Protein AF-A0A151DW27-F1 (afdb_monomer_lite)

Secondary structure (DSSP, 8-state):
--EEE-TTT--S-EEE--GGGT--TTTS-SEEETTT--BSPPEEESSHHHHHHHHHHHHHHHHHHHHHHHHHTTT------HHHHHHHHHHHHHHHHHHHHHHHHTTS---HHHHHHHHHHHHHHHHHHHHHHHHT-THHHHHHHHHHHHH--

Sequence (153 aa):
MEIKVCPNCGSNKIYQGRMGDGVLTGYSSRDVCRNCGYQGMPIIFDSEKEYNKFMESKKIKNNIKNESSIKENKQLKSKRPFGVIILAFLIVIEAIFTIFLYYGFRDYYINTWLWIYYIVVFLISAIILPLGLITGKSWAWTIGGMLFALSTP

Foldseek 3Di:
DKQWADLVPRDSQKDFADVVLVDDPDPAGRIAHPPPRDTHGTDIDPDPVVSVVSVVVVVVVVVVVVVVVVVCVVPPPPPDDPVLVVVLVVLVVVLVVLVVVCVVCVPPPDDVVVSVVLSVLSVVLSPLLSVCVVVVHPVSVVSNVVSVVVNDD

Radius of gyration: 27.23 Å; chains: 1; bounding box: 60×35×70 Å

Structure (mmCIF, N/CA/C/O backbone):
data_AF-A0A151DW27-F1
#
_entry.id   AF-A0A151DW27-F1
#
loop_
_atom_site.group_PDB
_atom_site.id
_atom_site.type_symbol
_atom_site.label_atom_id
_atom_site.label_alt_id
_atom_site.label_comp_id
_atom_site.label_asym_id
_atom_site.label_entity_id
_atom_site.label_seq_id
_atom_site.pdbx_PDB_ins_code
_atom_site.Cartn_x
_atom_site.Cartn_y
_atom_site.Cartn_z
_atom_site.occupancy
_atom_site.B_iso_or_equiv
_atom_site.auth_seq_id
_atom_site.auth_comp_id
_atom_site.auth_asym_id
_atom_site.auth_atom_id
_atom_site.pdbx_PDB_model_num
ATOM 1 N N . MET A 1 1 ? -31.459 -7.085 29.445 1.00 71.12 1 MET A N 1
ATOM 2 C CA . MET A 1 1 ? -31.633 -6.684 28.031 1.00 71.12 1 MET A CA 1
ATOM 3 C C . MET A 1 1 ? -30.235 -6.488 27.498 1.00 71.12 1 MET A C 1
ATOM 5 O O . MET A 1 1 ? -29.526 -5.679 28.073 1.00 71.12 1 MET A O 1
ATOM 9 N N . GLU A 1 2 ? -29.820 -7.236 26.482 1.00 81.19 2 GLU A N 1
ATOM 10 C CA . GLU A 1 2 ? -28.458 -7.113 25.952 1.00 81.19 2 GLU A CA 1
ATOM 11 C C . GLU A 1 2 ? -28.365 -5.912 25.003 1.00 81.19 2 GLU A C 1
ATOM 13 O O . GLU A 1 2 ? -29.012 -5.877 23.952 1.00 81.19 2 GLU A O 1
ATOM 18 N N . ILE A 1 3 ? -27.569 -4.911 25.375 1.00 86.00 3 ILE A N 1
ATOM 19 C CA . ILE A 1 3 ? -27.358 -3.691 24.594 1.00 86.00 3 ILE A CA 1
ATOM 20 C C . ILE A 1 3 ? -25.986 -3.784 23.923 1.00 86.00 3 ILE A C 1
ATOM 22 O O . ILE A 1 3 ? -24.949 -3.656 24.573 1.00 86.00 3 ILE A O 1
ATOM 26 N N . LYS A 1 4 ? -25.976 -3.995 22.603 1.00 88.25 4 LYS A N 1
ATOM 27 C CA . LYS A 1 4 ? -24.750 -4.043 21.792 1.00 88.25 4 LYS A CA 1
ATOM 28 C C . LYS A 1 4 ? -24.385 -2.652 21.308 1.00 88.25 4 LYS A C 1
ATOM 30 O O . LYS A 1 4 ? -25.186 -2.015 20.622 1.00 88.25 4 LYS A O 1
ATOM 35 N N . VAL A 1 5 ? -23.182 -2.182 21.623 1.00 89.94 5 VAL A N 1
ATOM 36 C CA . VAL A 1 5 ? -22.743 -0.827 21.264 1.00 89.94 5 VAL A CA 1
ATOM 37 C C . VAL A 1 5 ? -21.335 -0.789 20.699 1.00 89.94 5 VAL A C 1
ATOM 39 O O . VAL A 1 5 ? -20.451 -1.575 21.038 1.00 89.94 5 VAL A O 1
ATOM 42 N N . CYS A 1 6 ? -21.124 0.171 19.807 1.00 87.81 6 CYS A N 1
ATOM 43 C CA . CYS A 1 6 ? -19.841 0.401 19.182 1.00 87.81 6 CYS A CA 1
ATOM 44 C C . CYS A 1 6 ? -18.854 0.999 20.201 1.00 87.81 6 CYS A C 1
ATOM 46 O O . CYS A 1 6 ? -19.106 2.098 20.714 1.00 87.81 6 CYS A O 1
ATOM 48 N N . PRO A 1 7 ? -17.681 0.383 20.428 1.00 84.06 7 PRO A N 1
ATOM 49 C CA . PRO A 1 7 ? -16.674 0.934 21.334 1.00 84.06 7 PRO A CA 1
ATOM 50 C C . PRO A 1 7 ? -16.180 2.313 20.873 1.00 84.06 7 PRO A C 1
ATOM 52 O O . PRO A 1 7 ? -15.903 3.181 21.701 1.00 84.06 7 PRO A O 1
ATOM 55 N N . ASN A 1 8 ? -16.159 2.572 19.559 1.00 83.00 8 ASN A N 1
ATOM 56 C CA . ASN A 1 8 ? -15.630 3.812 18.989 1.00 83.00 8 ASN A CA 1
ATOM 57 C C . ASN A 1 8 ? -16.616 4.989 19.018 1.00 83.00 8 ASN A C 1
ATOM 59 O O . ASN A 1 8 ? -16.275 6.043 19.538 1.00 83.00 8 ASN A O 1
ATOM 63 N N . CYS A 1 9 ? -17.887 4.821 18.629 1.00 82.56 9 CYS A N 1
ATOM 64 C CA . CYS A 1 9 ? -18.868 5.930 18.642 1.00 82.56 9 CYS A CA 1
ATOM 65 C C . CYS A 1 9 ? -20.008 5.798 19.667 1.00 82.56 9 CYS A C 1
ATOM 67 O O . CYS A 1 9 ? -20.704 6.773 19.914 1.00 82.56 9 CYS A O 1
ATOM 69 N N . GLY A 1 10 ? -20.186 4.634 20.300 1.00 83.44 10 GLY A N 1
ATOM 70 C CA . GLY A 1 10 ? -21.277 4.386 21.254 1.00 83.44 10 GLY A CA 1
ATOM 71 C C . GLY A 1 10 ? -22.627 4.091 20.597 1.00 83.44 10 GLY A C 1
ATOM 72 O O . GLY A 1 10 ? -23.607 3.871 21.292 1.00 83.44 10 GLY A O 1
ATOM 73 N N . SER A 1 11 ? -22.691 4.060 19.263 1.00 86.19 11 SER A N 1
ATOM 74 C CA . SER A 1 11 ? -23.910 3.706 18.536 1.00 86.19 11 SER A CA 1
ATOM 75 C C . SER A 1 11 ? -24.294 2.246 18.756 1.00 86.19 11 SER A C 1
ATOM 77 O O . SER A 1 11 ? -23.433 1.367 18.722 1.00 86.19 11 SER A O 1
ATOM 79 N N . ASN A 1 12 ? -25.593 1.996 18.883 1.00 85.75 12 ASN A N 1
ATOM 80 C CA . ASN A 1 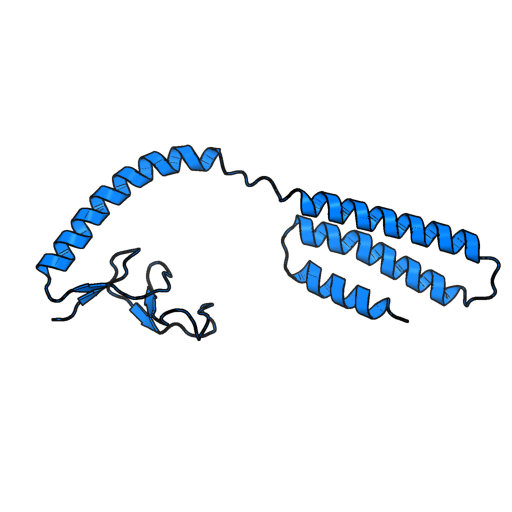12 ? -26.200 0.665 18.885 1.00 85.75 12 ASN A CA 1
ATOM 81 C C . ASN A 1 12 ? -26.497 0.129 17.468 1.00 85.75 12 ASN A C 1
ATOM 83 O O . ASN A 1 12 ? -27.000 -0.980 17.307 1.00 85.75 12 ASN A O 1
ATOM 87 N N . LYS A 1 13 ? -26.192 0.907 16.419 1.00 86.12 13 LYS A N 1
ATOM 88 C CA . LYS A 1 13 ? -26.424 0.528 15.018 1.00 86.12 13 LYS A CA 1
ATOM 89 C C . LYS A 1 13 ? -25.241 -0.273 14.481 1.00 86.12 13 LYS A C 1
ATOM 91 O O . LYS A 1 13 ? -24.327 0.286 13.864 1.00 86.12 13 LYS A O 1
ATOM 96 N N . ILE A 1 14 ? -25.271 -1.574 14.741 1.00 86.50 14 ILE A N 1
ATOM 97 C CA . ILE A 1 14 ? -24.230 -2.531 14.354 1.00 86.50 14 ILE A CA 1
ATOM 98 C C . ILE A 1 14 ? -24.831 -3.528 13.369 1.00 86.50 14 ILE A C 1
ATOM 100 O O . ILE A 1 14 ? -25.948 -4.002 13.569 1.00 86.50 14 ILE A O 1
ATOM 104 N N . TYR A 1 15 ? -24.119 -3.792 12.281 1.00 85.69 15 TYR A N 1
ATOM 105 C CA . TYR A 1 15 ? -24.536 -4.725 11.240 1.00 85.69 15 TYR A CA 1
ATOM 106 C C . TYR A 1 15 ? -23.363 -5.607 10.831 1.00 85.69 15 TYR A C 1
ATOM 108 O O . TYR A 1 15 ? -22.206 -5.263 11.058 1.00 85.69 15 TYR A O 1
ATOM 116 N N . GLN A 1 16 ? -23.662 -6.738 10.203 1.00 82.38 16 GLN A N 1
ATOM 117 C CA . GLN A 1 16 ? -22.636 -7.630 9.688 1.00 82.38 16 GLN A CA 1
ATOM 118 C C . GLN A 1 16 ? -22.127 -7.110 8.335 1.00 82.38 16 GLN A C 1
ATOM 120 O O . GLN A 1 16 ? -22.883 -7.067 7.360 1.00 82.38 16 GLN A O 1
ATOM 125 N N . GLY A 1 17 ? -20.865 -6.690 8.288 1.00 75.19 17 GLY A N 1
ATOM 126 C CA . GLY A 1 17 ? -20.207 -6.185 7.088 1.00 75.19 17 GLY A CA 1
ATOM 127 C C . GLY A 1 17 ? -20.030 -7.264 6.022 1.00 75.19 17 GLY A C 1
ATOM 128 O O . GLY A 1 17 ? -19.844 -8.451 6.324 1.00 75.19 17 GLY A O 1
ATOM 129 N N . ARG A 1 18 ? -20.102 -6.845 4.759 1.00 76.25 18 ARG A N 1
ATOM 130 C CA . ARG A 1 18 ? -19.892 -7.700 3.581 1.00 76.25 18 ARG A CA 1
ATOM 131 C C . ARG A 1 18 ? -18.474 -7.504 3.038 1.00 76.25 18 ARG A C 1
ATOM 133 O O . ARG A 1 18 ? -17.787 -6.558 3.404 1.00 76.25 18 ARG A O 1
ATOM 140 N N . MET A 1 19 ? -18.043 -8.367 2.113 1.00 67.00 19 MET A N 1
ATOM 141 C CA . MET A 1 19 ? -16.722 -8.241 1.470 1.00 67.00 19 MET A CA 1
ATOM 142 C C . MET A 1 19 ? -16.508 -6.871 0.794 1.00 67.00 19 MET A C 1
ATOM 144 O O . MET A 1 19 ? -15.387 -6.377 0.764 1.00 67.00 19 MET A O 1
ATOM 148 N N . GLY A 1 20 ? -17.580 -6.225 0.317 1.00 66.94 20 GLY A N 1
ATOM 149 C CA . GLY A 1 20 ? -17.527 -4.872 -0.254 1.00 66.94 20 GLY A CA 1
ATOM 150 C C . GLY A 1 20 ? -17.203 -3.759 0.752 1.00 66.94 20 GLY A C 1
ATOM 151 O O . GLY A 1 20 ? -16.750 -2.697 0.342 1.00 66.94 20 GLY A O 1
ATOM 152 N N . ASP A 1 21 ? -17.363 -4.012 2.053 1.00 65.38 21 ASP A N 1
ATOM 153 C CA . ASP A 1 21 ? -17.058 -3.054 3.124 1.00 65.38 21 ASP A CA 1
ATOM 154 C C . ASP A 1 21 ? -15.586 -3.145 3.586 1.00 65.38 21 ASP A C 1
ATOM 156 O O . ASP A 1 21 ? -15.202 -2.543 4.590 1.00 65.38 21 ASP A O 1
ATOM 160 N N . GLY A 1 22 ? -14.752 -3.928 2.883 1.00 66.19 22 GLY A N 1
ATOM 161 C CA . GLY A 1 22 ? -13.334 -4.122 3.206 1.00 66.19 22 GLY A CA 1
ATOM 162 C C . GLY A 1 22 ? -13.079 -4.997 4.438 1.00 66.19 22 GLY A C 1
ATOM 163 O O . GLY A 1 22 ? -11.974 -4.994 4.976 1.00 66.19 22 GLY A O 1
ATOM 164 N N . VAL A 1 23 ? -14.088 -5.738 4.907 1.00 64.31 23 VAL A N 1
ATOM 165 C CA . VAL A 1 23 ? -13.971 -6.634 6.066 1.00 64.31 23 VAL A CA 1
ATOM 166 C C . VAL A 1 23 ? -13.279 -7.931 5.641 1.00 64.31 23 VAL A C 1
ATOM 168 O O . VAL A 1 23 ? -13.850 -8.739 4.906 1.00 64.31 23 VAL A O 1
ATOM 171 N N . LEU A 1 24 ? -12.050 -8.147 6.121 1.00 59.47 24 LEU A N 1
ATOM 172 C CA . LEU A 1 24 ? -11.294 -9.380 5.885 1.00 59.47 24 LEU A CA 1
ATOM 173 C C . LEU A 1 24 ? -11.953 -10.551 6.626 1.00 59.47 24 LEU A C 1
ATOM 175 O O . LEU A 1 24 ? -11.832 -10.709 7.841 1.00 59.47 24 LEU A O 1
ATOM 179 N N . THR A 1 25 ? -12.669 -11.390 5.882 1.00 56.44 25 THR A N 1
ATOM 180 C CA . THR A 1 25 ? -13.327 -12.580 6.420 1.00 56.44 25 THR A CA 1
ATOM 181 C C . THR A 1 25 ? -12.277 -13.600 6.868 1.00 56.44 25 THR A C 1
ATOM 183 O O . THR A 1 25 ? -11.665 -14.247 6.025 1.00 56.44 25 THR A O 1
ATOM 186 N N . GLY A 1 26 ? -12.066 -13.756 8.178 1.00 56.34 26 GLY A N 1
ATOM 187 C CA . GLY A 1 26 ? -11.209 -14.820 8.724 1.00 56.34 26 GLY A CA 1
ATOM 188 C C . GLY A 1 26 ? -10.498 -14.480 10.035 1.00 56.34 26 GLY A C 1
ATOM 189 O O . GLY A 1 26 ? -10.307 -15.374 10.848 1.00 56.34 26 GLY A O 1
ATOM 190 N N . TYR A 1 27 ? -10.172 -13.204 10.272 1.00 55.44 27 TYR A N 1
ATOM 191 C CA . TYR A 1 27 ? -9.412 -12.777 11.462 1.00 55.44 27 TYR A CA 1
ATOM 192 C C . TYR A 1 27 ? -10.119 -11.728 12.331 1.00 55.44 27 TYR A C 1
ATOM 194 O O . TYR A 1 27 ? -9.805 -11.613 13.513 1.00 55.44 27 TYR A O 1
ATOM 202 N N . SER A 1 28 ? -11.083 -10.976 11.788 1.00 59.78 28 SER A N 1
ATOM 203 C CA . SER A 1 28 ? -11.841 -9.964 12.530 1.00 59.78 28 SER A CA 1
ATOM 204 C C . SER A 1 28 ? -13.329 -10.309 12.601 1.00 59.78 28 SER A C 1
ATOM 206 O O . SER A 1 28 ? -13.912 -10.901 11.687 1.00 59.78 28 SER A O 1
ATOM 208 N N . SER A 1 29 ? -13.960 -9.947 13.721 1.00 66.44 29 SER A N 1
ATOM 209 C CA . SER A 1 29 ? -15.415 -9.984 13.876 1.00 66.44 29 SER A CA 1
ATOM 210 C C . SER A 1 29 ? -16.065 -9.210 12.730 1.00 66.44 29 SER A C 1
ATOM 212 O O . SER A 1 29 ? -15.690 -8.068 12.466 1.00 66.44 29 SER A O 1
ATOM 214 N N . ARG A 1 30 ? -17.067 -9.808 12.078 1.00 75.62 30 ARG A N 1
ATOM 215 C CA . ARG A 1 30 ? -17.760 -9.198 10.930 1.00 75.62 30 ARG A CA 1
ATOM 216 C C . ARG A 1 30 ? -18.669 -8.025 11.316 1.00 75.62 30 ARG A C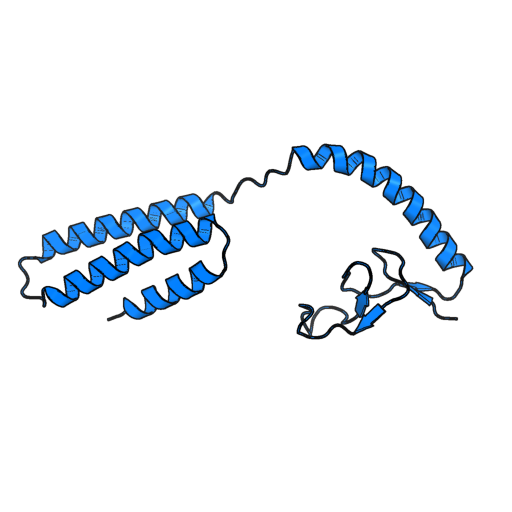 1
ATOM 218 O O . ARG A 1 30 ? -19.357 -7.496 10.455 1.00 75.62 30 ARG A O 1
ATOM 225 N N . ASP A 1 31 ? -18.702 -7.637 12.584 1.00 83.56 31 ASP A N 1
ATOM 226 C CA . ASP A 1 31 ? -19.538 -6.555 13.083 1.00 83.56 31 ASP A CA 1
ATOM 227 C C . ASP A 1 31 ? -18.945 -5.189 12.721 1.00 83.56 31 ASP A C 1
ATOM 229 O O . ASP A 1 31 ? -17.793 -4.872 13.031 1.00 83.56 31 ASP A O 1
ATOM 233 N N . VAL A 1 32 ? -19.759 -4.372 12.056 1.00 83.12 32 VAL A N 1
ATOM 234 C CA . VAL A 1 32 ? -19.412 -3.032 11.588 1.00 83.12 32 VAL A CA 1
ATOM 235 C C . VAL A 1 32 ? -20.416 -2.023 12.129 1.00 83.12 32 VAL A C 1
ATOM 237 O O . VAL A 1 32 ? -21.634 -2.212 12.081 1.00 83.12 32 VAL A O 1
ATOM 240 N N . CYS A 1 33 ? -19.912 -0.905 12.645 1.00 86.25 33 CYS A N 1
ATOM 241 C CA . CYS A 1 33 ? -20.757 0.200 13.069 1.00 86.25 33 CYS A CA 1
ATOM 242 C C . CYS A 1 33 ? -21.195 1.054 11.874 1.00 86.25 33 CYS A C 1
ATOM 244 O O . CYS A 1 33 ? -20.359 1.601 11.154 1.00 86.25 33 CYS A O 1
ATOM 246 N N . ARG A 1 34 ? -22.505 1.276 11.722 1.00 84.00 34 ARG A N 1
ATOM 247 C CA . ARG A 1 34 ? -23.061 2.109 10.639 1.00 84.00 34 ARG A CA 1
ATOM 248 C C . ARG A 1 34 ? -22.709 3.594 10.759 1.00 84.00 34 ARG A C 1
ATOM 250 O O . ARG A 1 34 ? -22.669 4.282 9.750 1.00 84.00 34 ARG A O 1
ATOM 257 N N . ASN A 1 35 ? -22.452 4.085 11.970 1.00 85.00 35 ASN A N 1
ATOM 258 C CA . ASN A 1 35 ? -22.217 5.514 12.184 1.00 85.00 35 ASN A CA 1
ATOM 259 C C . ASN A 1 35 ? -20.757 5.925 11.962 1.00 85.00 35 ASN A C 1
ATOM 261 O O . ASN A 1 35 ? -20.515 7.005 11.442 1.00 85.00 35 ASN A O 1
ATOM 265 N N . CYS A 1 36 ? -19.788 5.109 12.387 1.00 82.56 36 CYS A N 1
ATOM 266 C CA . CYS A 1 36 ? -18.367 5.475 12.320 1.00 82.56 36 CYS A CA 1
ATOM 267 C C . CYS A 1 36 ? -17.496 4.496 11.527 1.00 82.56 36 CYS A C 1
ATOM 269 O O . CYS A 1 36 ? -16.283 4.679 11.492 1.00 82.56 36 CYS A O 1
ATOM 271 N N . GLY A 1 37 ? -18.076 3.439 10.950 1.00 78.44 37 GLY A N 1
ATOM 272 C CA . GLY A 1 37 ? -17.336 2.445 10.168 1.00 78.44 37 GLY A CA 1
ATOM 273 C C . GLY A 1 37 ? -16.391 1.564 10.987 1.00 78.44 37 GLY A C 1
ATOM 274 O O . GLY A 1 37 ? -15.606 0.826 10.407 1.00 78.44 37 GLY A O 1
ATOM 275 N N . TYR A 1 38 ? -16.442 1.624 12.324 1.00 83.75 38 TYR A N 1
ATOM 276 C CA . TYR A 1 38 ? -15.622 0.767 13.181 1.00 83.75 38 TYR A CA 1
ATOM 277 C C . TYR A 1 38 ? -15.927 -0.708 12.909 1.00 83.75 38 TYR A C 1
ATOM 279 O O . TYR A 1 38 ? -17.083 -1.114 13.032 1.00 83.75 38 TYR A O 1
ATOM 287 N N . GLN A 1 39 ? -14.889 -1.474 12.579 1.00 84.38 39 GLN A N 1
ATOM 288 C CA . GLN A 1 39 ? -14.938 -2.915 12.349 1.00 84.38 39 GLN A CA 1
ATOM 289 C C . GLN A 1 39 ? -14.342 -3.609 13.574 1.00 84.38 39 GLN A C 1
ATOM 291 O O . GLN A 1 39 ? -13.172 -3.392 13.897 1.00 84.38 39 GLN A O 1
ATOM 296 N N . GLY A 1 40 ? -15.137 -4.394 14.292 1.00 80.56 40 GLY A N 1
ATOM 297 C CA . GLY A 1 40 ? -14.674 -5.000 15.536 1.00 80.56 40 GLY A CA 1
ATOM 298 C C . GLY A 1 40 ? -15.804 -5.459 16.445 1.00 80.56 40 GLY A C 1
ATOM 299 O O . GLY A 1 40 ? -16.977 -5.177 16.201 1.00 80.56 40 GLY A O 1
ATOM 300 N N . MET A 1 41 ? -15.426 -6.160 17.513 1.00 84.69 41 MET A N 1
ATOM 301 C CA . MET A 1 41 ? -16.387 -6.765 18.422 1.00 84.69 41 MET A CA 1
ATOM 302 C C . MET A 1 41 ? -17.150 -5.667 19.180 1.00 84.69 41 MET A C 1
ATOM 304 O O . MET A 1 41 ? -16.523 -4.765 19.752 1.00 84.69 41 MET A O 1
ATOM 308 N N . PRO A 1 42 ? -18.491 -5.701 19.181 1.00 86.12 42 PRO A N 1
ATOM 309 C CA . PRO A 1 42 ? -19.281 -4.756 19.950 1.00 86.12 42 PRO A CA 1
ATOM 310 C C . PRO A 1 42 ? -19.127 -5.013 21.449 1.00 86.12 42 PRO A C 1
ATOM 312 O O . PRO A 1 42 ? -18.969 -6.154 21.879 1.00 86.12 42 PRO A O 1
ATOM 315 N N . ILE A 1 43 ? -19.218 -3.953 22.252 1.00 87.62 43 ILE A N 1
ATOM 316 C CA . ILE A 1 43 ? -19.335 -4.106 23.704 1.00 87.62 43 ILE A CA 1
ATOM 317 C C . ILE A 1 43 ? -20.790 -4.460 24.000 1.00 87.62 43 ILE A C 1
ATOM 319 O O . ILE A 1 43 ? -21.702 -3.797 23.499 1.00 87.62 43 ILE A O 1
ATOM 323 N N . ILE A 1 44 ? -20.991 -5.514 24.782 1.00 89.25 44 ILE A N 1
ATOM 324 C CA . ILE A 1 44 ? -22.307 -5.986 25.201 1.00 89.25 44 ILE A CA 1
ATOM 325 C C . ILE A 1 44 ? -22.493 -5.546 26.650 1.00 89.25 44 ILE A C 1
ATOM 327 O O . ILE A 1 44 ? -21.641 -5.828 27.489 1.00 89.25 44 ILE A O 1
ATOM 331 N N . PHE A 1 45 ? -23.570 -4.813 26.915 1.00 90.00 45 PHE A N 1
ATOM 332 C CA . PHE A 1 45 ? -23.961 -4.396 28.257 1.00 90.00 45 PHE A CA 1
ATOM 333 C C . PHE A 1 45 ? -25.255 -5.093 28.660 1.00 90.00 45 PHE A C 1
ATOM 335 O O . PHE A 1 45 ? -26.206 -5.132 27.875 1.00 90.00 45 PHE A O 1
ATOM 342 N N . ASP A 1 46 ? -25.311 -5.575 29.899 1.00 88.69 46 ASP A N 1
ATOM 343 C CA . ASP A 1 46 ? -26.479 -6.293 30.424 1.00 88.69 46 ASP A CA 1
ATOM 344 C C . ASP A 1 46 ? -27.532 -5.339 31.008 1.00 88.69 46 ASP A C 1
ATOM 346 O O . ASP A 1 46 ? -28.713 -5.691 31.148 1.00 88.69 46 ASP A O 1
ATOM 350 N N . SER A 1 47 ? -27.114 -4.105 31.324 1.00 89.69 47 SER A N 1
ATOM 351 C CA . SER A 1 47 ? -27.966 -3.063 31.890 1.00 89.69 47 SER A CA 1
ATOM 352 C C . SER A 1 47 ? -27.796 -1.701 31.214 1.00 89.69 47 SER A C 1
ATOM 354 O O . SER A 1 47 ? -26.709 -1.281 30.813 1.00 89.69 47 SER A O 1
ATOM 356 N N . GLU A 1 48 ? -28.889 -0.942 31.183 1.00 85.94 48 GLU A N 1
ATOM 357 C CA . GLU A 1 48 ? -28.899 0.439 30.692 1.00 85.94 48 GLU A CA 1
ATOM 358 C C . GLU A 1 48 ? -28.049 1.380 31.567 1.00 85.94 48 GLU A C 1
ATOM 360 O O . GLU A 1 48 ? -27.449 2.336 31.076 1.00 85.94 48 GLU A O 1
ATOM 365 N N . LYS A 1 49 ? -27.919 1.074 32.866 1.00 87.06 49 LYS A N 1
ATOM 366 C CA . LYS A 1 49 ? -27.077 1.842 33.797 1.00 87.06 49 LYS A CA 1
ATOM 367 C C . LYS A 1 49 ? -25.597 1.786 33.409 1.00 87.06 49 LYS A C 1
ATOM 369 O O . LYS A 1 49 ? -24.907 2.799 33.502 1.00 87.06 49 LYS A O 1
ATOM 374 N N . GLU A 1 50 ? -25.106 0.629 32.976 1.00 85.62 50 GLU A N 1
ATOM 375 C CA . GLU A 1 50 ? -23.718 0.470 32.524 1.00 85.62 50 GLU A CA 1
ATOM 376 C C . GLU A 1 50 ? -23.469 1.166 31.189 1.00 85.62 50 GLU A C 1
ATOM 378 O O . GLU A 1 50 ? -22.460 1.858 31.032 1.00 85.62 50 GLU A O 1
ATOM 383 N N . TYR A 1 51 ? -24.427 1.068 30.267 1.00 86.56 51 TYR A N 1
ATOM 384 C CA . TYR A 1 51 ? -24.376 1.796 29.005 1.00 86.56 51 TYR A CA 1
ATOM 385 C C . TYR A 1 51 ? -24.287 3.318 29.220 1.00 86.56 51 TYR A C 1
ATOM 387 O O . TYR A 1 51 ? -23.448 3.990 28.610 1.00 86.56 51 TYR A O 1
ATOM 395 N N . ASN A 1 52 ? -25.086 3.867 30.139 1.00 85.31 52 ASN A N 1
ATOM 396 C CA . ASN A 1 52 ? -25.065 5.299 30.446 1.00 85.31 52 ASN A CA 1
ATOM 397 C C . ASN A 1 52 ? -23.720 5.743 31.045 1.00 85.31 52 ASN A C 1
ATOM 399 O O . ASN A 1 52 ? -23.145 6.730 30.579 1.00 85.31 52 ASN A O 1
ATOM 403 N N . LYS A 1 53 ? -23.151 4.964 31.979 1.00 87.50 53 LYS A N 1
ATOM 404 C CA . LYS A 1 53 ? -21.799 5.215 32.518 1.00 87.50 53 LYS A CA 1
ATOM 405 C C . LYS A 1 53 ? -20.729 5.201 31.422 1.00 87.50 53 LYS A C 1
ATOM 407 O O . LYS A 1 53 ? -19.831 6.048 31.408 1.00 87.50 53 LYS A O 1
ATOM 412 N N . PHE A 1 54 ? -20.825 4.266 30.476 1.00 86.38 54 PHE A N 1
ATOM 413 C CA . PHE A 1 54 ? -19.912 4.208 29.336 1.00 86.38 54 PHE A CA 1
ATOM 414 C C . PHE A 1 54 ? -20.003 5.477 28.472 1.00 86.38 54 PHE A C 1
ATOM 416 O O . PHE A 1 54 ? -18.972 6.079 28.155 1.00 86.38 54 PHE A O 1
ATOM 423 N N . MET A 1 55 ? -21.213 5.936 28.145 1.00 84.44 55 MET A N 1
ATOM 424 C CA . MET A 1 55 ? -21.415 7.145 27.337 1.00 84.44 55 MET A CA 1
ATOM 425 C C . MET A 1 55 ? -20.931 8.422 28.037 1.00 84.44 55 MET A C 1
ATOM 427 O O . MET A 1 55 ? -20.345 9.290 27.382 1.00 84.44 55 MET A O 1
ATOM 431 N N . GLU A 1 56 ? -21.103 8.529 29.354 1.00 85.19 56 GLU A N 1
ATOM 432 C CA . GLU A 1 56 ? -20.562 9.636 30.155 1.00 85.19 56 GLU A CA 1
ATOM 433 C C . GLU A 1 56 ? -19.031 9.662 30.137 1.00 85.19 56 GLU A C 1
ATOM 435 O O . GLU A 1 56 ? -18.432 10.686 29.794 1.00 85.19 56 GLU A O 1
ATOM 440 N N . SER A 1 57 ? -18.388 8.516 30.394 1.00 80.75 57 SER A N 1
ATOM 441 C CA . SER A 1 57 ? -16.920 8.401 30.378 1.00 80.75 57 SER A CA 1
ATOM 442 C C . SER A 1 57 ? -16.309 8.818 29.031 1.00 80.75 57 SER A C 1
ATOM 444 O O . SER A 1 57 ? -15.201 9.358 28.951 1.00 80.75 57 SER A O 1
ATOM 446 N N . LYS A 1 58 ? -17.061 8.610 27.950 1.00 77.06 58 LYS A N 1
ATOM 447 C CA . LYS A 1 58 ? -16.643 8.900 26.584 1.00 77.06 58 LYS A CA 1
ATOM 448 C C . LYS A 1 58 ? -16.767 10.372 26.214 1.00 77.06 58 LYS A C 1
ATOM 450 O O . LYS A 1 58 ? -15.875 10.899 25.550 1.00 77.06 58 LYS A O 1
ATOM 455 N N . LYS A 1 59 ? -17.826 11.049 26.672 1.00 74.25 59 LYS A N 1
ATOM 456 C CA . LYS A 1 59 ? -17.974 12.507 26.518 1.00 74.25 59 LYS A CA 1
ATOM 457 C C . LYS A 1 59 ? -16.794 13.241 27.161 1.00 74.25 59 LYS A C 1
ATOM 459 O O . LYS A 1 59 ? -16.224 14.135 26.543 1.00 74.25 59 LYS A O 1
ATOM 464 N N . ILE A 1 60 ? -16.366 12.788 28.340 1.00 66.31 60 ILE A N 1
ATOM 465 C CA . ILE A 1 60 ? -15.216 13.353 29.059 1.00 66.31 60 ILE A CA 1
ATOM 466 C C . ILE A 1 60 ? -13.908 13.118 28.281 1.00 66.31 60 ILE A C 1
ATOM 468 O O . ILE A 1 60 ? -13.142 14.056 28.064 1.00 66.31 60 ILE A O 1
ATOM 472 N N . LYS A 1 61 ? -13.667 11.895 27.779 1.00 63.66 61 LYS A N 1
ATOM 473 C CA . LYS A 1 61 ? -12.460 11.579 26.984 1.00 63.66 61 LYS A CA 1
ATOM 474 C C . LYS A 1 61 ? -12.366 12.346 25.660 1.00 63.66 61 LYS A C 1
ATOM 476 O O . LYS A 1 61 ? -11.259 12.686 25.248 1.00 63.66 61 LYS A O 1
ATOM 481 N N . ASN A 1 62 ? -13.486 12.611 24.988 1.00 60.38 62 ASN A N 1
ATOM 482 C CA . ASN A 1 62 ? -13.482 13.344 23.718 1.00 60.38 62 ASN A CA 1
ATOM 483 C C . ASN A 1 62 ? -13.071 14.811 23.899 1.00 60.38 62 ASN A C 1
ATOM 485 O O . ASN A 1 62 ? -12.322 15.326 23.074 1.00 60.38 62 ASN A O 1
ATOM 489 N N . ASN A 1 63 ? -13.474 15.453 24.999 1.00 59.12 63 ASN A N 1
ATOM 490 C CA . ASN A 1 63 ? -13.048 16.822 25.301 1.00 59.12 63 ASN A CA 1
ATOM 491 C C . ASN A 1 63 ? -11.525 16.908 25.499 1.00 59.12 63 ASN A C 1
ATOM 493 O O . ASN A 1 63 ? -10.886 17.799 24.952 1.00 59.12 63 ASN A O 1
ATOM 497 N N . ILE A 1 64 ? -10.931 15.915 26.169 1.00 60.03 64 ILE A N 1
ATOM 498 C CA . ILE A 1 64 ? -9.479 15.848 26.412 1.00 60.03 64 ILE A CA 1
ATOM 499 C C . ILE A 1 64 ? -8.698 15.548 25.117 1.00 60.03 64 ILE A C 1
ATOM 501 O O . ILE A 1 64 ? -7.625 16.103 24.889 1.00 60.03 64 ILE A O 1
ATOM 505 N N . LYS A 1 65 ? -9.229 14.690 24.231 1.00 57.44 65 LYS A N 1
ATOM 506 C CA . LYS A 1 65 ? -8.592 14.379 22.935 1.00 57.44 65 LYS A CA 1
ATOM 507 C C . LYS A 1 65 ? -8.681 15.519 21.919 1.00 57.44 65 LYS A C 1
ATOM 509 O O . LYS A 1 65 ? -7.796 15.646 21.073 1.00 57.44 65 LYS A O 1
ATOM 514 N N . ASN A 1 66 ? -9.722 16.344 21.974 1.00 54.50 66 ASN A N 1
ATOM 515 C CA . ASN A 1 66 ? -9.849 17.486 21.069 1.00 54.50 66 ASN A CA 1
ATOM 516 C C . ASN A 1 66 ? -8.758 18.539 21.335 1.00 54.50 66 ASN A C 1
ATOM 518 O O . ASN A 1 66 ? -8.230 19.112 20.388 1.00 54.50 66 ASN A O 1
ATOM 522 N N . GLU A 1 67 ? -8.324 18.725 22.584 1.00 53.34 67 GLU A N 1
ATOM 523 C CA . GLU A 1 67 ? -7.234 19.658 22.913 1.00 53.34 67 GLU A CA 1
ATOM 524 C C . GLU A 1 67 ? -5.840 19.141 22.516 1.00 53.34 67 GLU A C 1
ATOM 526 O O . GLU A 1 67 ? -4.978 19.928 22.114 1.00 53.34 67 GLU A O 1
ATOM 531 N N . SER A 1 68 ? -5.607 17.826 22.570 1.00 53.09 68 SER A N 1
ATOM 532 C CA . SER A 1 68 ? -4.329 17.226 22.157 1.00 53.09 68 SER A CA 1
ATOM 533 C C . SER A 1 68 ? -4.207 17.039 20.640 1.00 53.09 68 SER A C 1
ATOM 535 O O . SER A 1 68 ? -3.146 17.306 20.072 1.00 53.09 68 SER A O 1
ATOM 537 N N . SER A 1 69 ? -5.295 16.681 19.953 1.00 50.66 69 SER A N 1
ATOM 538 C CA . SER A 1 69 ? -5.298 16.466 18.495 1.00 50.66 69 SER A CA 1
ATOM 539 C C . SER A 1 69 ? -5.121 17.754 17.676 1.00 50.66 69 SER A C 1
ATOM 541 O O . SER A 1 69 ? -4.571 17.706 16.574 1.00 50.66 69 SER A O 1
ATOM 543 N N . ILE A 1 70 ? -5.494 18.923 18.215 1.00 53.44 70 ILE A N 1
ATOM 544 C CA . ILE A 1 70 ? -5.227 20.231 17.584 1.00 53.44 70 ILE A CA 1
ATOM 545 C C . ILE A 1 70 ? -3.719 20.556 17.564 1.00 53.44 70 ILE A C 1
ATOM 547 O O . ILE A 1 70 ? -3.249 21.226 16.641 1.00 53.44 70 ILE A O 1
ATOM 551 N N . LYS A 1 71 ? -2.931 20.052 18.527 1.00 46.84 71 LYS A N 1
ATOM 552 C CA . LYS A 1 71 ? -1.471 20.266 18.565 1.00 46.84 71 LYS A CA 1
ATOM 553 C C . LYS A 1 71 ? -0.699 19.296 17.661 1.00 46.84 71 LYS A C 1
ATOM 555 O O . LYS A 1 71 ? 0.277 19.715 17.041 1.00 46.84 71 LYS A O 1
ATOM 560 N N . GLU A 1 72 ? -1.152 18.052 17.507 1.00 46.59 72 GLU A N 1
ATOM 561 C CA . GLU A 1 72 ? -0.486 17.054 16.645 1.00 46.59 72 GLU A CA 1
ATOM 562 C C . GLU A 1 72 ? -0.742 17.255 15.142 1.00 46.59 72 GLU A C 1
ATOM 564 O O . GLU A 1 72 ? 0.132 16.964 14.322 1.00 46.59 72 GLU A O 1
ATOM 569 N N . ASN A 1 73 ? -1.888 17.823 14.748 1.00 39.03 73 ASN A N 1
ATOM 570 C CA . ASN A 1 73 ? -2.239 17.974 13.327 1.00 39.03 73 ASN A CA 1
ATOM 571 C C . ASN A 1 73 ? -1.334 18.959 12.551 1.00 39.03 73 ASN A C 1
ATOM 573 O O . ASN A 1 73 ? -1.318 18.955 11.322 1.00 39.03 73 ASN A O 1
ATOM 577 N N . LYS A 1 74 ? -0.528 19.782 13.240 1.00 44.12 74 LYS A N 1
ATOM 578 C CA . LYS A 1 74 ? 0.522 20.598 12.597 1.00 44.12 74 LYS A CA 1
ATOM 579 C C . LYS A 1 74 ? 1.817 19.826 12.314 1.00 44.12 74 LYS A C 1
ATOM 581 O O . LYS A 1 74 ? 2.606 20.289 11.494 1.00 44.12 74 LYS A O 1
ATOM 586 N N . GLN A 1 75 ? 2.051 18.680 12.955 1.00 47.62 75 GLN A N 1
ATOM 587 C CA . GLN A 1 75 ? 3.328 17.956 12.872 1.00 47.62 75 GLN A CA 1
ATOM 588 C C . GLN A 1 75 ? 3.304 16.735 11.939 1.00 47.62 75 GLN A C 1
ATOM 590 O O . GLN A 1 75 ? 4.358 16.304 11.479 1.00 47.62 75 GLN A O 1
ATOM 595 N N . LEU A 1 76 ? 2.131 16.228 11.553 1.00 47.59 76 LEU A N 1
ATOM 596 C CA . LEU A 1 76 ? 1.994 15.074 10.654 1.00 47.59 76 LEU A CA 1
ATOM 597 C C . LEU A 1 76 ? 1.850 15.469 9.172 1.00 47.59 76 LEU A C 1
ATOM 599 O O . LEU A 1 76 ? 1.023 14.931 8.440 1.00 47.59 76 LEU A O 1
ATOM 603 N N . LYS A 1 77 ? 2.723 16.347 8.661 1.00 42.81 77 LYS A N 1
ATOM 604 C CA . LYS A 1 77 ? 3.085 16.253 7.235 1.00 42.81 77 LYS A CA 1
ATOM 605 C C . LYS A 1 77 ? 4.000 15.040 7.096 1.00 42.81 77 LYS A C 1
ATOM 607 O O . LYS A 1 77 ? 5.217 15.156 7.195 1.00 42.81 77 LYS A O 1
ATOM 612 N N . SER A 1 78 ? 3.373 13.876 6.926 1.00 52.34 78 SER A N 1
ATOM 613 C CA . SER A 1 78 ? 3.983 12.589 6.582 1.00 52.34 78 SER A CA 1
ATOM 614 C C . SER A 1 78 ? 5.190 12.786 5.654 1.00 52.34 78 SER A C 1
ATOM 616 O O . SER A 1 78 ? 5.026 13.036 4.455 1.00 52.34 78 SER A O 1
ATOM 618 N N . LYS A 1 79 ? 6.409 12.673 6.201 1.00 59.00 79 LYS A N 1
ATOM 619 C CA . LYS A 1 79 ? 7.628 12.539 5.397 1.00 59.00 79 LYS A CA 1
ATOM 620 C C . LYS A 1 79 ? 7.453 11.286 4.544 1.00 59.00 79 LYS A C 1
ATOM 622 O O . LYS A 1 79 ? 7.333 10.188 5.080 1.00 59.00 79 LYS A O 1
ATOM 627 N N . ARG A 1 80 ? 7.378 11.467 3.222 1.00 57.59 80 ARG A N 1
ATOM 628 C CA . ARG A 1 80 ? 7.287 10.353 2.270 1.00 57.59 80 ARG A CA 1
ATOM 629 C C . ARG A 1 80 ? 8.459 9.390 2.513 1.00 57.59 80 ARG A C 1
ATOM 631 O O . ARG A 1 80 ? 9.565 9.864 2.785 1.00 57.59 80 ARG A O 1
ATOM 638 N N . PRO A 1 81 ? 8.233 8.068 2.445 1.00 64.31 81 PRO A N 1
ATOM 639 C CA . PRO A 1 81 ? 9.247 7.082 2.784 1.00 64.31 81 PRO A CA 1
ATOM 640 C C . PRO A 1 81 ? 10.449 7.218 1.846 1.00 64.31 81 PRO A C 1
ATOM 642 O O . PRO A 1 81 ? 10.308 7.206 0.624 1.00 64.31 81 PRO A O 1
ATOM 645 N N . PHE A 1 82 ? 11.635 7.334 2.443 1.00 63.03 82 PHE A N 1
ATOM 646 C CA . PHE A 1 82 ? 12.921 7.541 1.768 1.00 63.03 82 PHE A CA 1
ATOM 647 C C . PHE A 1 82 ? 13.195 6.498 0.663 1.00 63.03 82 PHE A C 1
ATOM 649 O O . PHE A 1 82 ? 13.841 6.800 -0.337 1.00 63.03 82 PHE A O 1
ATOM 656 N N . GLY A 1 83 ? 12.615 5.298 0.787 1.00 67.56 83 GLY A N 1
ATOM 657 C CA . GLY A 1 83 ? 12.723 4.222 -0.201 1.00 67.56 83 GLY A CA 1
ATOM 658 C C . GLY A 1 83 ? 12.149 4.550 -1.584 1.00 67.56 83 GLY A C 1
ATOM 659 O O . GLY A 1 83 ? 12.688 4.080 -2.579 1.00 67.56 83 GLY A O 1
ATOM 660 N N . VAL A 1 84 ? 11.119 5.400 -1.685 1.00 67.94 84 VAL A N 1
ATOM 661 C CA . VAL A 1 84 ? 10.523 5.757 -2.992 1.00 67.94 84 VAL A CA 1
ATOM 662 C C . VAL A 1 84 ? 11.471 6.632 -3.814 1.00 67.94 84 VAL A C 1
ATOM 664 O O . VAL A 1 84 ? 11.506 6.532 -5.036 1.00 67.94 84 VAL A O 1
ATOM 667 N N . ILE A 1 85 ? 12.276 7.459 -3.144 1.00 73.44 85 ILE A N 1
ATOM 668 C CA . ILE A 1 85 ? 13.275 8.309 -3.801 1.00 73.44 85 ILE A CA 1
ATOM 669 C C . ILE A 1 85 ? 14.396 7.435 -4.366 1.00 73.44 85 ILE A C 1
ATOM 671 O O . ILE A 1 85 ? 14.758 7.584 -5.528 1.00 73.44 85 ILE A O 1
ATOM 675 N N . ILE A 1 86 ? 14.894 6.485 -3.571 1.00 74.19 86 ILE A N 1
ATOM 676 C CA . ILE A 1 86 ? 15.933 5.537 -4.000 1.00 74.19 86 ILE A CA 1
ATOM 677 C C . ILE A 1 86 ? 15.454 4.725 -5.208 1.00 74.19 86 ILE A C 1
ATOM 679 O O . ILE A 1 86 ? 16.186 4.599 -6.187 1.00 74.19 86 ILE A O 1
ATOM 683 N N . LEU A 1 87 ? 14.212 4.231 -5.170 1.00 73.44 87 LEU A N 1
ATOM 684 C CA . LEU A 1 87 ? 13.645 3.447 -6.265 1.00 73.44 87 LEU A CA 1
ATOM 685 C C . LEU A 1 87 ? 13.520 4.268 -7.559 1.00 73.44 87 LEU A C 1
ATOM 687 O O . LEU A 1 87 ? 13.846 3.773 -8.633 1.00 73.44 87 LEU A O 1
ATOM 691 N N . ALA A 1 88 ? 13.125 5.541 -7.458 1.00 74.06 88 ALA A N 1
ATOM 692 C CA . ALA A 1 88 ? 13.073 6.440 -8.609 1.00 74.06 88 ALA A CA 1
ATOM 693 C C . ALA A 1 88 ? 14.462 6.683 -9.229 1.00 74.06 88 ALA A C 1
ATOM 695 O O . ALA A 1 88 ? 14.586 6.695 -10.450 1.00 74.06 88 ALA A O 1
ATOM 696 N N . PHE A 1 89 ? 15.512 6.832 -8.413 1.00 80.06 89 PHE A N 1
ATOM 697 C CA . PHE A 1 89 ? 16.885 6.972 -8.915 1.00 80.06 89 PHE A CA 1
ATOM 698 C C . PHE A 1 89 ? 17.390 5.707 -9.614 1.00 80.06 89 PHE A C 1
ATOM 700 O O . PHE A 1 89 ? 18.033 5.800 -10.658 1.00 80.06 89 PHE A O 1
ATOM 707 N N . LEU A 1 90 ? 17.085 4.533 -9.061 1.00 81.12 90 LEU A N 1
ATOM 708 C CA . LEU A 1 90 ? 17.541 3.250 -9.597 1.00 81.12 90 LEU A CA 1
ATOM 709 C C . LEU A 1 90 ? 16.979 2.994 -11.007 1.00 81.12 90 LEU A C 1
ATOM 711 O O . LEU A 1 90 ? 17.723 2.607 -11.903 1.00 81.12 90 LEU A O 1
ATOM 715 N N . ILE A 1 91 ? 15.711 3.348 -11.230 1.00 77.62 91 ILE A N 1
ATOM 716 C CA . ILE A 1 91 ? 15.041 3.267 -12.539 1.00 77.62 91 ILE A CA 1
ATOM 717 C C . ILE A 1 91 ? 15.721 4.162 -13.592 1.00 77.62 91 ILE A C 1
ATOM 719 O O . ILE A 1 91 ? 15.905 3.759 -14.741 1.00 77.62 91 ILE A O 1
ATOM 723 N N . VAL A 1 92 ? 16.125 5.380 -13.215 1.00 80.19 92 VAL A N 1
ATOM 724 C CA . VAL A 1 92 ? 16.829 6.293 -14.135 1.00 80.19 92 VAL A CA 1
ATOM 725 C C . VAL A 1 92 ? 18.198 5.727 -14.524 1.00 80.19 92 VAL A C 1
ATOM 727 O O . VAL A 1 92 ? 18.597 5.825 -15.684 1.00 80.19 92 VAL A O 1
ATOM 730 N N . ILE A 1 93 ? 18.904 5.101 -13.579 1.00 82.44 93 ILE A N 1
ATOM 731 C CA . ILE A 1 93 ? 20.203 4.466 -13.837 1.00 82.44 93 ILE A CA 1
ATOM 732 C C . ILE A 1 93 ? 20.053 3.289 -14.811 1.00 82.44 93 ILE A C 1
ATOM 734 O O . ILE A 1 93 ? 20.841 3.186 -15.752 1.00 82.44 93 ILE A O 1
ATOM 738 N N . GLU A 1 94 ? 19.033 2.444 -14.646 1.00 79.19 94 GLU A N 1
ATOM 739 C CA . GLU A 1 94 ? 18.764 1.335 -15.574 1.00 79.19 94 GLU A CA 1
ATOM 740 C C . GLU A 1 94 ? 18.484 1.817 -17.005 1.00 79.19 94 GLU A C 1
ATOM 742 O O . GLU A 1 94 ? 18.980 1.220 -17.964 1.00 79.19 94 GLU A O 1
ATOM 747 N N . ALA A 1 95 ? 17.745 2.921 -17.165 1.00 79.50 95 ALA A N 1
ATOM 748 C CA . ALA A 1 95 ? 17.471 3.513 -18.477 1.00 79.50 95 ALA A CA 1
ATOM 749 C C . ALA A 1 95 ? 18.754 4.024 -19.163 1.00 79.50 95 ALA A C 1
ATOM 751 O O . ALA A 1 95 ? 18.951 3.840 -20.364 1.00 79.50 95 ALA A O 1
ATOM 752 N N . ILE A 1 96 ? 19.670 4.632 -18.403 1.00 84.81 96 ILE A N 1
ATOM 753 C CA . ILE A 1 96 ? 20.970 5.070 -18.933 1.00 84.81 96 ILE A CA 1
ATOM 754 C C . ILE A 1 96 ? 21.821 3.856 -19.325 1.00 84.81 96 ILE A C 1
ATOM 756 O O . ILE A 1 96 ? 22.439 3.849 -20.392 1.00 84.81 96 ILE A O 1
ATOM 760 N N . PHE A 1 97 ? 21.834 2.815 -18.491 1.00 82.06 97 PHE A N 1
ATOM 761 C CA . PHE A 1 97 ? 22.600 1.597 -18.744 1.00 82.06 97 PHE A CA 1
ATOM 762 C C . PHE A 1 97 ? 22.113 0.854 -19.996 1.00 82.06 97 PHE A C 1
ATOM 764 O O . PHE A 1 97 ? 22.925 0.414 -20.807 1.00 82.06 97 PHE A O 1
ATOM 771 N N . THR A 1 98 ? 20.798 0.778 -20.215 1.00 78.56 98 THR A N 1
ATOM 772 C CA . THR A 1 98 ? 20.218 0.183 -21.433 1.00 78.56 98 THR A CA 1
ATOM 773 C C . THR A 1 98 ? 20.574 0.969 -22.695 1.00 78.56 98 THR A C 1
ATOM 775 O O . THR A 1 98 ? 20.937 0.358 -23.701 1.00 78.56 98 THR A O 1
ATOM 778 N N . ILE A 1 99 ? 20.556 2.306 -22.650 1.00 81.38 99 ILE A N 1
ATOM 779 C CA . ILE A 1 99 ? 21.024 3.146 -23.768 1.00 81.38 99 ILE A CA 1
ATOM 780 C C . ILE A 1 99 ? 22.510 2.889 -24.051 1.00 81.38 99 ILE A C 1
ATOM 782 O O . ILE A 1 99 ? 22.907 2.761 -25.209 1.00 81.38 99 ILE A O 1
ATOM 786 N N . PHE A 1 100 ? 23.334 2.788 -23.007 1.00 84.75 100 PHE A N 1
ATOM 787 C CA . PHE A 1 100 ? 24.762 2.513 -23.155 1.00 84.75 100 PHE A CA 1
ATOM 788 C C . PHE A 1 100 ? 25.017 1.149 -23.814 1.00 84.75 100 PHE A C 1
ATOM 790 O O . PHE A 1 100 ? 25.792 1.063 -24.769 1.00 84.75 100 PHE A O 1
ATOM 797 N N . LEU A 1 101 ? 24.313 0.102 -23.369 1.00 79.31 101 LEU A N 1
ATOM 798 C CA . LEU A 1 101 ? 24.380 -1.221 -23.992 1.00 79.31 101 LEU A CA 1
ATOM 799 C C . LEU A 1 101 ? 23.942 -1.185 -25.460 1.00 79.31 101 LEU A C 1
ATOM 801 O O . LEU A 1 101 ? 24.610 -1.787 -26.296 1.00 79.31 101 LEU A O 1
ATOM 805 N N . TYR A 1 102 ? 22.882 -0.448 -25.800 1.00 80.00 102 TYR A N 1
ATOM 806 C CA . TYR A 1 102 ? 22.433 -0.317 -27.188 1.00 80.00 102 TYR A CA 1
ATOM 807 C C . TYR A 1 102 ? 23.526 0.240 -28.106 1.00 80.00 102 TYR A C 1
ATOM 809 O O . TYR A 1 102 ? 23.773 -0.313 -29.177 1.00 80.00 102 TYR A O 1
ATOM 817 N N . TYR A 1 103 ? 24.218 1.302 -27.687 1.00 82.56 103 TYR A N 1
ATOM 818 C CA . TYR A 1 103 ? 25.314 1.858 -28.482 1.00 82.56 103 TYR A CA 1
ATOM 819 C C . TYR A 1 103 ? 26.522 0.916 -28.558 1.00 82.56 103 TYR A C 1
ATOM 821 O O . TYR A 1 103 ? 27.152 0.850 -29.611 1.00 82.56 103 TYR A O 1
ATOM 829 N N . GLY A 1 104 ? 26.820 0.167 -27.491 1.00 80.50 104 GLY A N 1
ATOM 830 C CA . GLY A 1 104 ? 27.916 -0.808 -27.470 1.00 80.50 104 GLY A CA 1
ATOM 831 C C . GLY A 1 104 ? 27.664 -2.059 -28.321 1.00 80.50 104 GLY A C 1
ATOM 832 O O . GLY A 1 104 ? 28.602 -2.611 -28.888 1.00 80.50 104 GLY A O 1
ATOM 833 N N . PHE A 1 105 ? 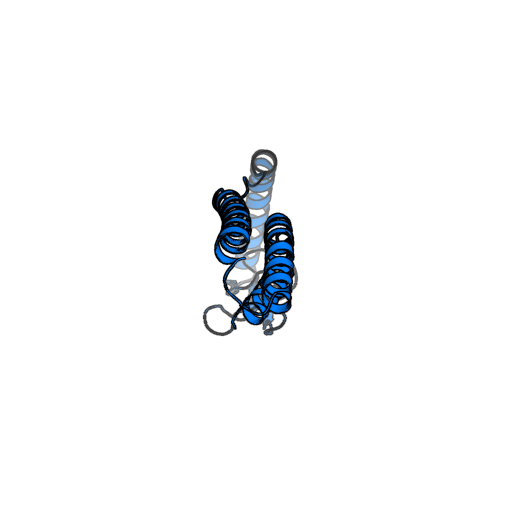26.407 -2.489 -28.447 1.00 76.00 105 PHE A N 1
ATOM 834 C CA . PHE A 1 105 ? 26.009 -3.663 -29.235 1.00 76.00 105 PHE A CA 1
ATOM 835 C C . PHE A 1 105 ? 25.487 -3.325 -30.637 1.00 76.00 105 PHE A C 1
ATOM 837 O O . PHE A 1 105 ? 25.085 -4.231 -31.366 1.00 76.00 105 PHE A O 1
ATOM 844 N N . ARG A 1 106 ? 25.519 -2.050 -31.046 1.00 69.19 106 ARG A N 1
ATOM 845 C CA . ARG A 1 106 ? 24.995 -1.576 -32.338 1.00 69.19 106 ARG A CA 1
ATOM 846 C C . ARG A 1 106 ? 25.606 -2.289 -33.552 1.00 69.19 106 ARG A C 1
ATOM 848 O O . ARG A 1 106 ? 24.926 -2.422 -34.565 1.00 69.19 106 ARG A O 1
ATOM 855 N N . ASP A 1 107 ? 26.850 -2.751 -33.442 1.00 70.38 107 ASP A N 1
ATOM 856 C CA . ASP A 1 107 ? 27.561 -3.440 -34.528 1.00 70.38 107 ASP A CA 1
ATOM 857 C C . ASP A 1 107 ? 27.216 -4.936 -34.643 1.00 70.38 107 ASP A C 1
ATOM 859 O O . ASP A 1 107 ? 27.536 -5.574 -35.647 1.00 70.38 107 ASP A O 1
ATOM 863 N N . TYR A 1 108 ? 26.529 -5.517 -33.653 1.00 70.62 108 TYR A N 1
ATOM 864 C CA . TYR A 1 108 ? 25.979 -6.865 -33.777 1.00 70.62 108 TYR A CA 1
ATOM 865 C C . TYR A 1 108 ? 24.654 -6.805 -34.552 1.00 70.62 108 TYR A C 1
ATOM 867 O O . TYR A 1 108 ? 23.768 -6.033 -34.200 1.00 70.62 108 TYR A O 1
ATOM 875 N N . TYR A 1 109 ? 24.514 -7.644 -35.591 1.00 62.25 109 TYR A N 1
ATOM 876 C CA . TYR A 1 109 ? 23.367 -7.792 -36.516 1.00 62.25 109 TYR A CA 1
ATOM 877 C C . TYR A 1 109 ? 22.050 -8.254 -35.845 1.00 62.25 109 TYR A C 1
ATOM 879 O O . TYR A 1 109 ? 21.344 -9.141 -36.324 1.00 62.25 109 TYR A O 1
ATOM 887 N N . ILE A 1 110 ? 21.697 -7.676 -34.705 1.00 62.69 110 ILE A N 1
ATOM 888 C CA . ILE A 1 110 ? 20.423 -7.905 -34.039 1.00 62.69 110 ILE A CA 1
ATOM 889 C C . ILE A 1 110 ? 19.402 -6.951 -34.662 1.00 62.69 110 ILE A C 1
ATOM 891 O O . ILE A 1 110 ? 19.695 -5.792 -34.950 1.00 62.69 110 ILE A O 1
ATOM 895 N N . ASN A 1 111 ? 18.193 -7.463 -34.885 1.00 76.75 111 ASN A N 1
ATOM 896 C CA . ASN A 1 111 ? 17.086 -6.769 -35.531 1.00 76.75 111 ASN A CA 1
ATOM 897 C C . ASN A 1 111 ? 16.849 -5.381 -34.894 1.00 76.75 111 ASN A C 1
ATOM 899 O O . ASN A 1 111 ? 16.321 -5.276 -33.785 1.00 76.75 111 ASN A O 1
ATOM 903 N N . THR A 1 112 ? 17.267 -4.314 -35.583 1.00 74.75 112 THR A N 1
ATOM 904 C CA . THR A 1 112 ? 17.347 -2.942 -35.045 1.00 74.75 112 THR A CA 1
ATOM 905 C C . THR A 1 112 ? 15.994 -2.442 -34.533 1.00 74.75 112 THR A C 1
ATOM 907 O O . THR A 1 112 ? 15.919 -1.735 -33.531 1.00 74.75 112 THR A O 1
ATOM 910 N N . TRP A 1 113 ? 14.908 -2.879 -35.172 1.00 75.62 113 TRP A N 1
ATOM 911 C CA . TRP A 1 113 ? 13.533 -2.576 -34.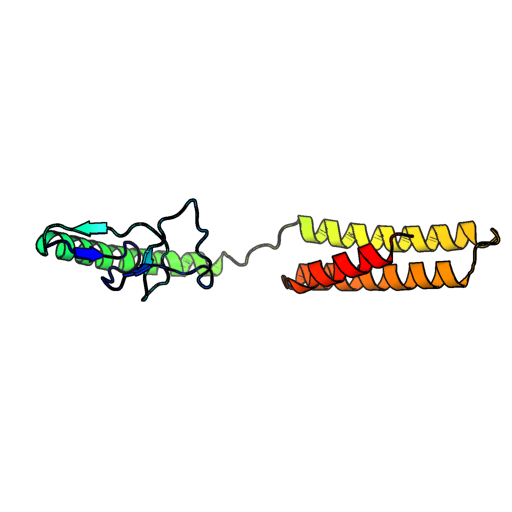772 1.00 75.62 113 TRP A CA 1
ATOM 912 C C . TRP A 1 113 ? 13.162 -3.117 -33.391 1.00 75.62 113 TRP A C 1
ATOM 914 O O . TRP A 1 113 ? 12.446 -2.454 -32.642 1.00 75.62 113 TRP A O 1
ATOM 924 N N . LEU A 1 114 ? 13.672 -4.295 -33.036 1.00 75.25 114 LEU A N 1
ATOM 925 C CA . LEU A 1 114 ? 13.371 -4.969 -31.775 1.00 75.25 114 LEU A CA 1
ATOM 926 C C . LEU A 1 114 ? 14.057 -4.251 -30.603 1.00 75.25 114 LEU A C 1
ATOM 928 O O . LEU A 1 114 ? 13.450 -4.051 -29.554 1.00 75.25 114 LEU A O 1
ATOM 932 N N . TRP A 1 115 ? 15.274 -3.749 -30.828 1.00 75.75 115 TRP A N 1
ATOM 933 C CA . TRP A 1 115 ? 15.979 -2.885 -29.878 1.00 75.75 115 TRP A CA 1
ATOM 934 C C . TRP A 1 115 ? 15.300 -1.529 -29.689 1.00 75.75 115 TRP A C 1
ATOM 936 O O . TRP A 1 115 ? 15.133 -1.086 -28.554 1.00 75.75 115 TRP A O 1
ATOM 946 N N . ILE A 1 116 ? 14.874 -0.880 -30.778 1.00 78.38 116 ILE A N 1
ATOM 947 C CA . ILE A 1 116 ? 14.147 0.396 -30.698 1.00 78.38 116 ILE A CA 1
ATOM 948 C C . ILE A 1 116 ? 12.854 0.217 -29.894 1.00 78.38 116 ILE A C 1
ATOM 950 O O . ILE A 1 116 ? 12.577 1.020 -29.003 1.00 78.38 116 ILE A O 1
ATOM 954 N N . TYR A 1 117 ? 12.096 -0.853 -30.154 1.00 80.00 117 TYR A N 1
ATOM 955 C CA . TYR A 1 117 ? 10.901 -1.192 -29.378 1.00 80.00 117 TYR A CA 1
ATOM 956 C C . TYR A 1 117 ? 11.220 -1.346 -27.884 1.00 80.00 117 TYR A C 1
ATOM 958 O O . TYR A 1 117 ? 10.561 -0.726 -27.048 1.00 80.00 117 TYR A O 1
ATOM 966 N N . TYR A 1 118 ? 12.272 -2.096 -27.550 1.00 78.62 118 TYR A N 1
ATOM 967 C CA . TYR A 1 118 ? 12.670 -2.337 -26.164 1.00 78.62 118 TYR A CA 1
ATOM 968 C C . TYR A 1 118 ? 13.045 -1.042 -25.432 1.00 78.62 118 TYR A C 1
ATOM 970 O O . TYR A 1 118 ? 12.581 -0.801 -24.319 1.00 78.62 118 TYR A O 1
ATOM 978 N N . ILE A 1 119 ? 13.823 -0.167 -26.077 1.00 80.50 119 ILE A N 1
ATOM 979 C CA . ILE A 1 119 ? 14.223 1.132 -25.513 1.00 80.50 119 ILE A CA 1
ATOM 980 C C . ILE A 1 119 ? 12.999 2.016 -25.264 1.00 80.50 119 ILE A C 1
ATOM 982 O O . ILE A 1 119 ? 12.901 2.654 -24.216 1.00 80.50 119 ILE A O 1
ATOM 986 N N . VAL A 1 120 ? 12.049 2.050 -26.202 1.00 81.88 120 VAL A N 1
ATOM 987 C CA . VAL A 1 120 ? 10.830 2.858 -26.064 1.00 81.88 120 VAL A CA 1
ATOM 988 C C . VAL A 1 120 ? 9.971 2.360 -24.900 1.00 81.88 120 VAL A C 1
ATOM 990 O O . VAL A 1 120 ? 9.557 3.167 -24.067 1.00 81.88 120 VAL A O 1
ATOM 993 N N . VAL A 1 121 ? 9.743 1.048 -24.792 1.00 78.38 121 VAL A N 1
ATOM 994 C CA . VAL A 1 121 ? 8.989 0.453 -23.672 1.00 78.38 121 VAL A CA 1
ATOM 995 C C . VAL A 1 121 ? 9.669 0.755 -22.333 1.00 78.38 121 VAL A C 1
ATOM 997 O O . VAL A 1 121 ? 8.992 1.119 -21.367 1.00 78.38 121 VAL A O 1
ATOM 1000 N N . PHE A 1 122 ? 11.000 0.684 -22.287 1.00 78.69 122 PHE A N 1
ATOM 1001 C CA . PHE A 1 122 ? 11.777 0.944 -21.076 1.00 78.69 122 PHE A CA 1
ATOM 1002 C C . PHE A 1 122 ? 11.767 2.425 -20.663 1.00 78.69 122 PHE A C 1
ATOM 1004 O O . PHE A 1 122 ? 11.626 2.746 -19.486 1.00 78.69 122 PHE A O 1
ATOM 1011 N N . LEU A 1 123 ? 11.843 3.358 -21.616 1.00 81.19 123 LEU A N 1
ATOM 1012 C CA . LEU A 1 123 ? 11.719 4.792 -21.323 1.00 81.19 123 LEU A CA 1
ATOM 1013 C C . LEU A 1 123 ? 10.326 5.145 -20.790 1.00 81.19 123 LEU A C 1
ATOM 1015 O O . LEU A 1 123 ? 10.192 5.943 -19.861 1.00 81.19 123 LEU A O 1
ATOM 1019 N N . ILE A 1 124 ? 9.284 4.533 -21.354 1.00 79.25 124 ILE A N 1
ATOM 1020 C CA . ILE A 1 124 ? 7.903 4.743 -20.913 1.00 79.25 124 ILE A CA 1
ATOM 1021 C C . ILE A 1 124 ? 7.708 4.205 -19.489 1.00 79.25 124 ILE A C 1
ATOM 1023 O O . ILE A 1 124 ? 7.135 4.903 -18.645 1.00 79.25 124 ILE A O 1
ATOM 1027 N N . SER A 1 125 ? 8.217 3.006 -19.184 1.00 77.75 125 SER A N 1
ATOM 1028 C CA . SER A 1 125 ? 8.137 2.441 -17.831 1.00 77.75 125 SER A CA 1
ATOM 1029 C C . SER A 1 125 ? 8.907 3.295 -16.822 1.00 77.75 125 SER A C 1
ATOM 1031 O O . SER A 1 125 ? 8.381 3.578 -15.740 1.00 77.75 125 SER A O 1
ATOM 1033 N N . ALA A 1 126 ? 10.078 3.805 -17.215 1.00 78.81 126 ALA A N 1
ATOM 1034 C CA . ALA A 1 126 ? 10.919 4.648 -16.379 1.00 78.81 126 ALA A CA 1
ATOM 1035 C C . ALA A 1 126 ? 10.269 5.983 -15.986 1.00 78.81 126 ALA A C 1
ATOM 1037 O O . ALA A 1 126 ? 10.609 6.544 -14.949 1.00 78.81 126 ALA A O 1
ATOM 1038 N N . ILE A 1 127 ? 9.313 6.488 -16.770 1.00 79.44 127 ILE A N 1
ATOM 1039 C CA . ILE A 1 127 ? 8.583 7.728 -16.467 1.00 79.44 127 ILE A CA 1
ATOM 1040 C C . ILE A 1 127 ? 7.292 7.434 -15.689 1.00 79.44 127 ILE A C 1
ATOM 1042 O O . ILE A 1 127 ? 6.976 8.119 -14.711 1.00 79.44 127 ILE A O 1
ATOM 1046 N N . ILE A 1 128 ? 6.538 6.410 -16.099 1.00 77.62 128 ILE A N 1
ATOM 1047 C CA . ILE A 1 128 ? 5.206 6.125 -15.547 1.00 77.62 128 ILE A CA 1
ATOM 1048 C C . ILE A 1 128 ? 5.282 5.578 -14.116 1.00 77.62 128 ILE A C 1
ATOM 1050 O O . ILE A 1 128 ? 4.507 6.013 -13.257 1.00 77.62 128 ILE A O 1
ATOM 1054 N N . LEU A 1 129 ? 6.212 4.660 -13.834 1.00 77.12 129 LEU A N 1
ATOM 1055 C CA . LEU A 1 129 ? 6.336 4.033 -12.514 1.00 77.12 129 LEU A CA 1
ATOM 1056 C C . LEU A 1 129 ? 6.669 5.047 -11.404 1.00 77.12 129 LEU A C 1
ATOM 1058 O O . LEU A 1 129 ? 5.948 5.069 -10.400 1.00 77.12 129 LEU A O 1
ATOM 1062 N N . PRO A 1 130 ? 7.665 5.943 -11.562 1.00 74.94 130 PRO A N 1
ATOM 1063 C CA . PRO A 1 130 ? 7.956 6.958 -10.552 1.00 74.94 130 PRO A CA 1
ATOM 1064 C C . PRO A 1 130 ? 6.801 7.936 -10.344 1.00 74.94 130 PRO A C 1
ATOM 1066 O O . PRO A 1 130 ? 6.454 8.233 -9.202 1.00 74.94 130 PRO A O 1
ATOM 1069 N N . LEU A 1 131 ? 6.158 8.408 -11.419 1.00 74.81 131 LEU A N 1
ATOM 1070 C CA . LEU A 1 131 ? 5.009 9.317 -11.318 1.00 74.81 131 LEU A CA 1
ATOM 1071 C C . LEU A 1 131 ? 3.838 8.673 -10.568 1.00 74.81 131 LEU A C 1
ATOM 1073 O O . LEU A 1 131 ? 3.210 9.294 -9.702 1.00 74.81 131 LEU A O 1
ATOM 1077 N N . GLY A 1 132 ? 3.557 7.412 -10.872 1.00 76.19 132 GLY A N 1
ATOM 1078 C CA . GLY A 1 132 ? 2.508 6.649 -10.219 1.00 76.19 132 GLY A CA 1
ATOM 1079 C C . GLY A 1 132 ? 2.799 6.367 -8.736 1.00 76.19 132 GLY A C 1
ATOM 1080 O O . GLY A 1 132 ? 1.916 6.547 -7.892 1.00 76.19 132 GLY A O 1
ATOM 1081 N N . LEU A 1 133 ? 4.050 6.034 -8.396 1.00 75.38 133 LEU A N 1
ATOM 1082 C CA . LEU A 1 133 ? 4.505 5.852 -7.011 1.00 75.38 133 LEU A CA 1
ATOM 1083 C C . LEU A 1 133 ? 4.465 7.157 -6.205 1.00 75.38 133 LEU A C 1
ATOM 1085 O O . LEU A 1 133 ? 3.996 7.163 -5.067 1.00 75.38 133 LEU A O 1
ATOM 1089 N N . ILE A 1 134 ? 4.896 8.279 -6.792 1.00 72.88 134 ILE A N 1
ATOM 1090 C CA . ILE A 1 134 ? 4.889 9.599 -6.136 1.00 72.88 134 ILE A CA 1
ATOM 1091 C C . ILE A 1 134 ? 3.459 10.073 -5.851 1.00 72.88 134 ILE A C 1
ATOM 1093 O O . ILE A 1 134 ? 3.210 10.717 -4.828 1.00 72.88 134 ILE A O 1
ATOM 1097 N N . THR A 1 135 ? 2.518 9.765 -6.746 1.00 75.25 135 THR A N 1
ATOM 1098 C CA . THR A 1 135 ? 1.104 10.140 -6.593 1.00 75.25 135 THR A CA 1
ATOM 1099 C C . THR A 1 135 ? 0.304 9.162 -5.731 1.00 75.25 135 THR A C 1
ATOM 1101 O O . THR A 1 135 ? -0.850 9.452 -5.417 1.00 75.25 135 THR A O 1
ATOM 1104 N N . GLY 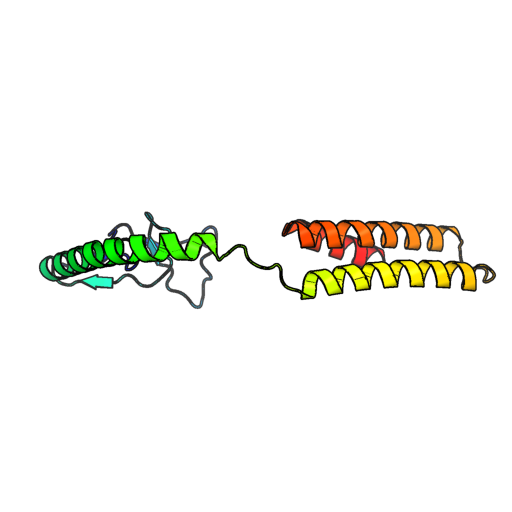A 1 136 ? 0.901 8.037 -5.316 1.00 72.00 136 GLY A N 1
ATOM 1105 C CA . GLY A 1 136 ? 0.252 7.026 -4.477 1.00 72.00 136 GLY A CA 1
ATOM 1106 C C . GLY A 1 136 ? -0.944 6.353 -5.151 1.00 72.00 136 GLY A C 1
ATOM 1107 O O . GLY A 1 136 ? -1.842 5.863 -4.468 1.00 72.00 136 GLY A O 1
ATOM 1108 N N . LYS A 1 137 ? -1.001 6.365 -6.487 1.00 77.75 137 LYS A N 1
ATOM 1109 C CA . LYS A 1 137 ? -2.140 5.830 -7.229 1.00 77.75 137 LYS A CA 1
ATOM 1110 C C . LYS A 1 137 ? -1.891 4.368 -7.612 1.00 77.75 137 LYS A C 1
ATOM 1112 O O . LYS A 1 137 ? -0.860 4.031 -8.184 1.00 77.75 137 LYS A O 1
ATOM 1117 N N . SER A 1 138 ? -2.868 3.503 -7.347 1.00 71.19 138 SER A N 1
ATOM 1118 C CA . SER A 1 138 ? -2.774 2.050 -7.567 1.00 71.19 138 SER A CA 1
ATOM 1119 C C . SER A 1 138 ? -2.551 1.637 -9.028 1.00 71.19 138 SER A C 1
ATOM 1121 O O . SER A 1 138 ? -1.945 0.599 -9.273 1.00 71.19 138 SER A O 1
ATOM 1123 N N . TRP A 1 139 ? -2.961 2.462 -10.001 1.00 75.31 139 TRP A N 1
ATOM 1124 C CA . TRP A 1 139 ? -2.762 2.183 -11.433 1.00 75.31 139 TRP A CA 1
ATOM 1125 C C . TRP A 1 139 ? -1.285 2.150 -11.858 1.00 75.31 139 TRP A C 1
ATOM 1127 O O . TRP A 1 139 ? -0.954 1.584 -12.894 1.00 75.31 139 TRP A O 1
ATOM 1137 N N . ALA A 1 140 ? -0.383 2.718 -11.054 1.00 74.94 140 ALA A N 1
ATOM 1138 C CA . ALA A 1 140 ? 1.057 2.677 -11.301 1.00 74.94 140 ALA A CA 1
ATOM 1139 C C . ALA A 1 140 ? 1.593 1.242 -11.376 1.00 74.94 140 ALA A C 1
ATOM 1141 O O . ALA A 1 140 ? 2.409 0.914 -12.232 1.00 74.94 140 ALA A O 1
ATOM 1142 N N . TRP A 1 141 ? 1.100 0.386 -10.478 1.00 71.69 141 TRP A N 1
ATOM 1143 C CA . TRP A 1 141 ? 1.522 -1.006 -10.364 1.00 71.69 141 TRP A CA 1
ATOM 1144 C C . TRP A 1 141 ? 0.960 -1.860 -11.495 1.00 71.69 141 TRP A C 1
ATOM 1146 O O . TRP A 1 141 ? 1.664 -2.725 -12.008 1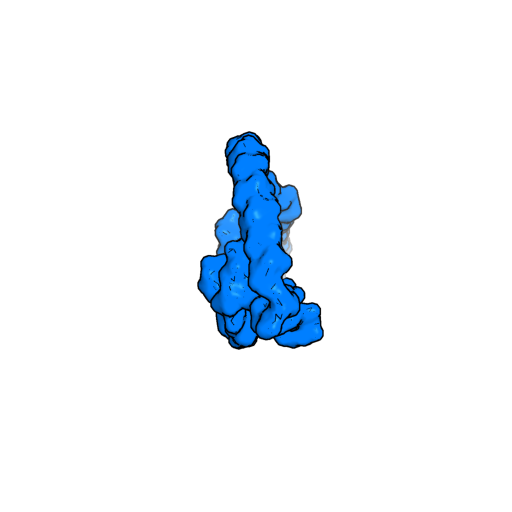.00 71.69 141 TRP A O 1
ATOM 1156 N N . THR A 1 142 ? -0.276 -1.596 -11.930 1.00 77.94 142 THR A N 1
ATOM 1157 C CA . THR A 1 142 ? -0.870 -2.328 -13.054 1.00 77.94 142 THR A CA 1
ATOM 1158 C C . THR A 1 142 ? -0.205 -1.962 -14.374 1.00 77.94 142 THR A C 1
ATOM 1160 O O . THR A 1 142 ? 0.138 -2.863 -15.135 1.00 77.94 142 THR A O 1
ATOM 1163 N N . ILE A 1 143 ? 0.058 -0.676 -14.628 1.00 78.56 143 ILE A N 1
ATOM 1164 C CA . ILE A 1 143 ? 0.762 -0.264 -15.850 1.00 78.56 143 ILE A CA 1
ATOM 1165 C C . ILE A 1 143 ? 2.229 -0.704 -15.817 1.00 78.56 143 ILE A C 1
ATOM 1167 O O . ILE A 1 143 ? 2.730 -1.213 -16.816 1.00 78.56 143 ILE A O 1
ATOM 1171 N N . GLY A 1 144 ? 2.900 -0.590 -14.668 1.00 76.75 144 GLY A N 1
ATOM 1172 C CA . GLY A 1 144 ? 4.267 -1.082 -14.500 1.00 76.75 144 GLY A CA 1
ATOM 1173 C C . GLY A 1 144 ? 4.397 -2.585 -14.743 1.00 76.75 144 GLY A C 1
ATOM 1174 O O . GLY A 1 144 ? 5.273 -3.005 -15.492 1.00 76.75 144 GLY A O 1
ATOM 1175 N N . GLY A 1 145 ? 3.492 -3.392 -14.180 1.00 76.19 145 GLY A N 1
ATOM 1176 C CA . GLY A 1 145 ? 3.475 -4.840 -14.399 1.00 76.19 145 GLY A CA 1
ATOM 1177 C C . GLY A 1 145 ? 3.187 -5.223 -15.852 1.00 76.19 145 GLY A C 1
ATOM 1178 O O . GLY A 1 145 ? 3.804 -6.144 -16.381 1.00 76.19 145 GLY A O 1
ATOM 1179 N N . MET A 1 146 ? 2.300 -4.483 -16.523 1.00 78.06 146 MET A N 1
ATOM 1180 C CA . MET A 1 146 ? 1.982 -4.712 -17.934 1.00 78.06 146 MET A CA 1
ATOM 1181 C C . MET A 1 146 ? 3.169 -4.374 -18.845 1.00 78.06 146 MET A C 1
ATOM 1183 O O . MET A 1 146 ? 3.493 -5.148 -19.740 1.00 78.06 146 MET A O 1
ATOM 1187 N N . LEU A 1 147 ? 3.864 -3.262 -18.582 1.00 74.62 147 LEU A N 1
ATOM 1188 C CA . LEU A 1 147 ? 5.080 -2.884 -19.308 1.00 74.62 147 LEU A CA 1
ATOM 1189 C C . LEU A 1 147 ? 6.234 -3.860 -19.048 1.00 74.62 147 LEU A C 1
ATOM 1191 O O . LEU A 1 147 ? 6.971 -4.179 -19.975 1.00 74.62 147 LEU A O 1
ATOM 1195 N N . PHE A 1 148 ? 6.359 -4.380 -17.824 1.00 74.56 148 PHE A N 1
ATOM 1196 C CA . PHE A 1 148 ? 7.344 -5.411 -17.498 1.00 74.56 148 PHE A CA 1
ATOM 1197 C C . PHE A 1 148 ? 7.077 -6.713 -18.268 1.00 74.56 148 PHE A C 1
ATOM 1199 O O . PHE A 1 148 ? 7.988 -7.254 -18.891 1.00 74.56 148 PHE A O 1
ATOM 1206 N N . ALA A 1 149 ? 5.823 -7.170 -18.319 1.00 74.00 149 ALA A N 1
ATOM 1207 C CA . ALA A 1 149 ? 5.437 -8.352 -19.094 1.00 74.00 149 ALA A CA 1
ATOM 1208 C C . ALA A 1 149 ? 5.645 -8.178 -20.612 1.00 74.00 149 ALA A C 1
ATOM 1210 O O . ALA A 1 149 ? 5.926 -9.143 -21.312 1.00 74.00 149 ALA A O 1
ATOM 1211 N N . LEU A 1 150 ? 5.535 -6.950 -21.126 1.00 71.81 150 LEU A N 1
ATOM 1212 C CA . LEU A 1 150 ? 5.832 -6.626 -22.528 1.00 71.81 150 LEU A CA 1
ATOM 1213 C C . LEU A 1 150 ? 7.334 -6.499 -22.822 1.00 71.81 150 LEU A C 1
ATOM 1215 O O . LEU A 1 150 ? 7.718 -6.447 -23.990 1.00 71.81 150 LEU A O 1
ATOM 1219 N N . SER A 1 151 ? 8.163 -6.412 -21.778 1.00 65.50 151 SER A N 1
ATOM 1220 C CA . SER A 1 151 ? 9.622 -6.356 -21.888 1.00 65.50 151 SER A CA 1
ATOM 1221 C C . SER A 1 151 ? 10.286 -7.729 -21.780 1.00 65.50 151 SER A C 1
ATOM 1223 O O . SER A 1 151 ? 11.433 -7.867 -22.172 1.00 65.50 151 SER A O 1
ATOM 1225 N N . THR A 1 152 ? 9.605 -8.769 -21.294 1.00 68.12 152 THR A N 1
ATOM 1226 C CA . THR A 1 152 ? 10.166 -10.128 -21.332 1.00 68.12 152 THR A CA 1
ATOM 1227 C C . THR A 1 152 ? 10.140 -10.672 -22.768 1.00 68.12 152 THR A C 1
ATOM 1229 O O . THR A 1 152 ? 9.054 -10.693 -23.351 1.00 68.12 152 THR A O 1
ATOM 1232 N N . PRO A 1 153 ? 11.297 -11.060 -23.345 1.00 59.28 153 PRO A N 1
ATOM 1233 C CA . PRO A 1 153 ? 11.391 -11.582 -24.710 1.00 59.28 153 PRO A CA 1
ATOM 1234 C C . PRO A 1 153 ? 10.716 -12.945 -24.888 1.00 59.28 153 PRO A C 1
ATOM 1236 O O . PRO A 1 153 ? 10.616 -13.702 -23.893 1.00 59.28 153 PRO A O 1
#

pLDDT: mean 74.16, std 11.39, range [39.03, 90.0]